Protein AF-A0A2H0B6P7-F1 (afdb_monomer)

Mean predicted aligned error: 13.64 Å

Organism: NCBI:txid1974497

InterPro domains:
  IPR005590 Protein of unknown function DUF333 [PF03891] (48-87)

Solvent-accessible surface area (backbone atoms only — not comparable to full-atom values): 6091 Å² total; per-residue (Å²): 134,89,83,82,86,82,89,86,82,88,88,82,90,85,85,79,80,70,81,70,71,77,84,67,89,66,80,79,48,73,68,57,53,50,51,45,64,78,59,59,52,74,66,56,35,50,50,51,33,46,75,72,62,21,44,84,45,76,47,64,41,89,88,82,62,50,76,48,60,28,26,36,34,81,92,74,53,68,30,50,35,66,40,37,71,74,62,82,32,75,93,126

Radius of gyration: 29.2 Å; Cα contacts (8 Å, |Δi|>4): 82; chains: 1; bounding box: 78×26×79 Å

pLDDT: mean 81.21, std 16.29, range [39.19, 96.69]

Structure (mmCIF, N/CA/C/O backbone):
data_AF-A0A2H0B6P7-F1
#
_entry.id   AF-A0A2H0B6P7-F1
#
loop_
_atom_site.group_PDB
_atom_site.id
_atom_site.type_symbol
_atom_site.label_atom_id
_atom_site.label_alt_id
_atom_site.label_comp_id
_atom_site.label_asym_id
_atom_site.label_entity_id
_atom_site.label_seq_id
_atom_site.pdbx_PDB_ins_code
_atom_site.Cartn_x
_atom_site.Cartn_y
_atom_site.Cartn_z
_atom_site.occupancy
_atom_site.B_iso_or_equiv
_atom_site.auth_seq_id
_atom_site.auth_comp_id
_atom_site.auth_asym_id
_atom_site.auth_atom_id
_atom_site.pdbx_PDB_model_num
ATOM 1 N N . MET A 1 1 ? 58.602 18.567 53.635 1.00 39.19 1 MET A N 1
ATOM 2 C CA . MET A 1 1 ? 58.426 17.225 54.233 1.00 39.19 1 MET A CA 1
ATOM 3 C C . MET A 1 1 ? 57.008 17.125 54.771 1.00 39.19 1 MET A C 1
ATOM 5 O O . MET A 1 1 ? 56.570 18.035 55.456 1.00 39.19 1 MET A O 1
ATOM 9 N N . SER A 1 2 ? 56.324 16.069 54.325 1.00 47.03 2 SER A N 1
ATOM 10 C CA . SER A 1 2 ? 54.943 15.617 54.561 1.00 47.03 2 SER A CA 1
ATOM 11 C C . SER A 1 2 ? 54.239 16.081 55.841 1.00 47.03 2 SER A C 1
ATOM 13 O O . SER A 1 2 ? 54.851 15.973 56.899 1.00 47.03 2 SER A O 1
ATOM 15 N N . LYS A 1 3 ? 52.941 16.432 55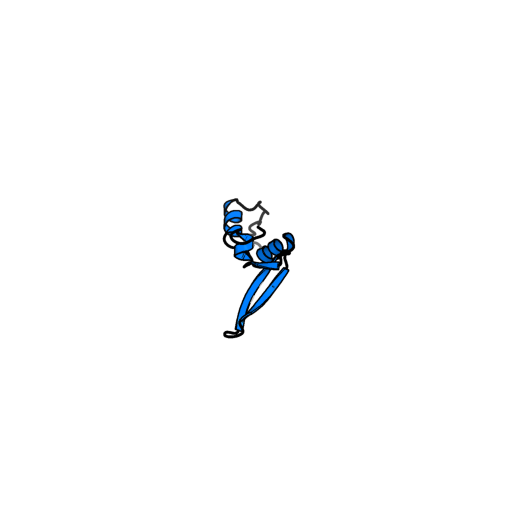.725 1.00 44.84 3 LYS A N 1
ATOM 16 C CA . LYS A 1 3 ? 51.816 15.735 56.400 1.00 44.84 3 LYS A CA 1
ATOM 17 C C . LYS A 1 3 ? 50.515 15.844 55.569 1.00 44.84 3 LYS A C 1
ATOM 19 O O . LYS A 1 3 ? 49.835 16.861 55.599 1.00 44.84 3 LYS A O 1
ATOM 24 N N . LEU A 1 4 ? 50.185 14.781 54.830 1.00 57.88 4 LEU A N 1
ATOM 25 C CA . LEU A 1 4 ? 48.797 14.301 54.621 1.00 57.88 4 LEU A CA 1
ATOM 26 C C . LEU A 1 4 ? 48.319 13.746 55.994 1.00 57.88 4 LEU A C 1
ATOM 28 O O . LEU A 1 4 ? 49.222 13.393 56.762 1.00 57.88 4 LEU A O 1
ATOM 32 N N . PRO A 1 5 ? 47.022 13.573 56.355 1.00 62.72 5 PRO A N 1
ATOM 33 C CA . PRO A 1 5 ? 45.834 13.424 55.496 1.00 62.72 5 PRO A CA 1
ATOM 34 C C . PRO A 1 5 ? 44.508 13.988 56.074 1.00 62.72 5 PRO A C 1
ATOM 36 O O . PRO A 1 5 ? 44.437 14.287 57.255 1.00 62.72 5 PRO A O 1
ATOM 39 N N . LEU A 1 6 ? 43.423 14.057 55.290 1.00 49.84 6 LEU A N 1
ATOM 40 C CA . LEU A 1 6 ? 42.099 13.578 55.736 1.00 49.84 6 LEU A CA 1
ATOM 41 C C . LEU A 1 6 ? 41.078 13.589 54.587 1.00 49.84 6 LEU A C 1
ATOM 43 O O . LEU A 1 6 ? 40.888 14.596 53.918 1.00 49.84 6 LEU A O 1
ATOM 47 N N . LEU A 1 7 ? 40.452 12.426 54.415 1.00 55.44 7 LEU A N 1
ATOM 48 C CA . LEU A 1 7 ? 39.130 12.135 53.863 1.00 55.44 7 LEU A CA 1
ATOM 49 C C . LEU A 1 7 ? 38.353 13.285 53.188 1.00 55.44 7 LEU A C 1
ATOM 51 O O . LEU A 1 7 ? 37.834 14.162 53.869 1.00 55.44 7 LEU A O 1
ATOM 55 N N . LEU A 1 8 ? 38.030 13.110 51.903 1.00 56.62 8 LEU A N 1
ATOM 56 C CA . LEU A 1 8 ? 36.621 13.168 51.505 1.00 56.62 8 LEU A CA 1
ATOM 57 C C . LEU A 1 8 ? 36.350 12.194 50.352 1.00 56.62 8 LEU A C 1
ATOM 59 O O . LEU A 1 8 ? 36.651 12.418 49.184 1.00 56.62 8 LEU A O 1
ATOM 63 N N . THR A 1 9 ? 35.827 11.050 50.755 1.00 55.69 9 THR A N 1
ATOM 64 C CA . THR A 1 9 ? 35.235 9.996 49.948 1.00 55.69 9 THR A CA 1
ATOM 65 C C . THR A 1 9 ? 33.888 10.436 49.356 1.00 55.69 9 THR A C 1
ATOM 67 O O . THR A 1 9 ? 33.011 10.833 50.114 1.00 55.69 9 THR A O 1
ATOM 70 N N . ILE A 1 10 ? 33.698 10.154 48.057 1.00 62.03 10 ILE A N 1
ATOM 71 C CA . ILE A 1 10 ? 32.517 9.451 47.493 1.00 62.03 10 ILE A CA 1
ATOM 72 C C . ILE A 1 10 ? 31.247 10.296 47.166 1.00 62.03 10 ILE A C 1
ATOM 74 O O . ILE A 1 10 ? 30.987 11.311 47.800 1.00 62.03 10 ILE A O 1
ATOM 78 N N . PRO A 1 11 ? 30.500 9.915 46.100 1.00 62.34 11 PRO A N 1
ATOM 79 C CA . PRO A 1 11 ? 29.934 10.780 45.057 1.00 62.34 11 PRO A CA 1
ATOM 80 C C . PRO A 1 11 ? 28.392 10.883 45.088 1.00 62.34 11 PRO A C 1
ATOM 82 O O . PRO A 1 11 ? 27.736 10.123 45.789 1.00 62.34 11 PRO A O 1
ATOM 85 N N . LEU A 1 12 ? 27.797 11.759 44.265 1.00 60.09 12 LEU A N 1
ATOM 86 C CA . LEU A 1 12 ? 26.353 11.757 43.954 1.00 60.09 12 LEU A CA 1
ATOM 87 C C . LEU A 1 12 ? 26.138 12.529 42.629 1.00 60.09 12 LEU A C 1
ATOM 89 O O . LEU A 1 12 ? 26.386 13.726 42.569 1.00 60.09 12 LEU A O 1
ATOM 93 N N . LEU A 1 13 ? 25.975 11.879 41.467 1.00 64.81 13 LEU A N 1
ATOM 94 C CA . LEU A 1 13 ? 24.688 11.451 40.887 1.00 64.81 13 LEU A CA 1
ATOM 95 C C . LEU A 1 13 ? 23.556 12.477 41.076 1.00 64.81 13 LEU A C 1
ATOM 97 O O . LEU A 1 13 ? 23.248 12.824 42.207 1.00 64.81 13 LEU A O 1
ATOM 101 N N . LEU A 1 14 ? 22.886 12.810 39.958 1.00 63.72 14 LEU A N 1
ATOM 102 C CA . LEU A 1 14 ? 21.582 13.494 39.806 1.00 63.72 14 LEU A CA 1
ATOM 103 C C . LEU A 1 14 ? 21.631 14.947 39.302 1.00 63.72 14 LEU A C 1
ATOM 105 O O . LEU A 1 14 ? 21.337 15.866 40.047 1.00 63.72 14 LEU A O 1
ATOM 109 N N . VAL A 1 15 ? 21.800 15.133 37.989 1.00 61.44 15 VAL A N 1
ATOM 110 C CA . VAL A 1 15 ? 20.796 15.896 37.217 1.00 61.44 15 VAL A CA 1
ATOM 111 C C . VAL A 1 15 ? 20.578 15.160 35.899 1.00 61.44 15 VAL A C 1
ATOM 113 O O . VAL A 1 15 ? 21.109 15.484 34.841 1.00 61.44 15 VAL A O 1
ATOM 116 N N . SER A 1 16 ? 19.809 14.082 36.005 1.00 56.72 16 SER A N 1
ATOM 117 C CA . SER A 1 16 ? 19.176 13.430 34.872 1.00 56.72 16 SER A CA 1
ATOM 118 C C . SER A 1 16 ? 18.003 14.314 34.441 1.00 56.72 16 SER A C 1
ATOM 120 O O . SER A 1 16 ? 16.872 14.089 34.856 1.00 56.72 16 SER A O 1
ATOM 122 N N . CYS A 1 17 ? 18.250 15.341 33.625 1.00 60.31 17 CYS A N 1
ATOM 123 C CA . CYS A 1 17 ? 17.172 15.969 32.856 1.00 60.31 17 CYS A CA 1
ATOM 124 C C . CYS A 1 17 ? 16.857 15.075 31.652 1.00 60.31 17 CYS A C 1
ATOM 126 O O . CYS A 1 17 ? 17.041 15.450 30.497 1.00 60.31 17 CYS A O 1
ATOM 128 N N . ILE A 1 18 ? 16.399 13.852 31.929 1.00 62.41 18 ILE A N 1
ATOM 129 C CA . ILE A 1 18 ? 15.635 13.091 30.953 1.00 62.41 18 ILE A CA 1
ATOM 130 C C . ILE A 1 18 ? 14.305 13.834 30.865 1.00 62.41 18 ILE A C 1
ATOM 132 O O . ILE A 1 18 ? 13.393 13.583 31.651 1.00 62.41 18 ILE A O 1
ATOM 136 N N . SER A 1 19 ? 14.200 14.759 29.911 1.00 57.16 19 SER A N 1
ATOM 137 C CA . SER A 1 19 ? 12.918 15.207 29.371 1.00 57.16 19 SER A CA 1
ATOM 138 C C . SER A 1 19 ? 12.260 14.006 28.692 1.00 57.16 19 SER A C 1
ATOM 140 O O . SER A 1 19 ? 12.214 13.885 27.471 1.00 57.16 19 SER A O 1
ATOM 142 N N . ARG A 1 20 ? 11.799 13.056 29.509 1.00 56.69 20 ARG A N 1
ATOM 143 C CA . ARG A 1 20 ? 10.833 12.038 29.129 1.00 56.69 20 ARG A CA 1
ATOM 144 C C . ARG A 1 20 ? 9.550 12.818 28.936 1.00 56.69 20 ARG A C 1
ATOM 146 O O . ARG A 1 20 ? 8.792 12.998 29.881 1.00 56.69 20 ARG A O 1
ATOM 153 N N . SER A 1 21 ? 9.334 13.317 27.723 1.00 65.38 21 SER A N 1
ATOM 154 C CA . SER A 1 21 ? 7.978 13.604 27.284 1.00 65.38 21 SER A CA 1
ATOM 155 C C . SER A 1 21 ? 7.200 12.303 27.465 1.00 65.38 21 SER A C 1
ATOM 157 O O . SER A 1 21 ? 7.545 11.305 26.820 1.00 65.38 21 SER A O 1
ATOM 159 N N . PRO A 1 22 ? 6.197 12.258 28.355 1.00 52.81 22 PRO A N 1
ATOM 160 C CA . PRO A 1 22 ? 5.249 11.173 28.314 1.00 52.81 22 PRO A CA 1
ATOM 161 C C . PRO A 1 22 ? 4.495 11.369 27.001 1.00 52.81 22 PRO A C 1
ATOM 163 O O . PRO A 1 22 ? 3.699 12.299 26.875 1.00 52.81 22 PRO A O 1
ATOM 166 N N . GLN A 1 23 ? 4.767 10.530 25.997 1.00 55.28 23 GLN A N 1
ATOM 167 C CA . GLN A 1 23 ? 3.800 10.309 24.926 1.00 55.28 23 GLN A CA 1
ATOM 168 C C . GLN A 1 23 ? 2.611 9.607 25.581 1.00 55.28 23 GLN A C 1
ATOM 170 O O . GLN A 1 23 ? 2.494 8.386 25.579 1.00 55.28 23 GLN A O 1
ATOM 175 N N . ALA A 1 24 ? 1.783 10.404 26.255 1.00 58.88 24 ALA A N 1
ATOM 176 C CA . ALA A 1 24 ? 0.441 10.018 26.607 1.00 58.88 24 ALA A CA 1
ATOM 177 C C . ALA A 1 24 ? -0.265 9.738 25.284 1.00 58.88 24 ALA A C 1
ATOM 179 O O . ALA A 1 24 ? -0.283 10.592 24.395 1.00 58.88 24 ALA A O 1
ATOM 180 N N . SER A 1 25 ? -0.783 8.524 25.147 1.00 59.50 25 SER A N 1
ATOM 181 C CA . SER A 1 25 ? -1.579 8.061 24.018 1.00 59.50 25 SER A CA 1
ATOM 182 C C . SER A 1 25 ? -2.860 8.897 23.912 1.00 59.50 25 SER A C 1
ATOM 184 O O . SER A 1 25 ? -3.923 8.489 24.370 1.00 59.50 25 SER A O 1
ATOM 186 N N . ALA A 1 26 ? -2.755 10.112 23.380 1.00 68.00 26 ALA A N 1
ATOM 187 C CA . ALA A 1 26 ? -3.895 10.946 23.047 1.00 68.00 26 ALA A CA 1
ATOM 188 C C . ALA A 1 26 ? -4.557 10.393 21.781 1.00 68.00 26 ALA A C 1
ATOM 190 O O . ALA A 1 26 ? -3.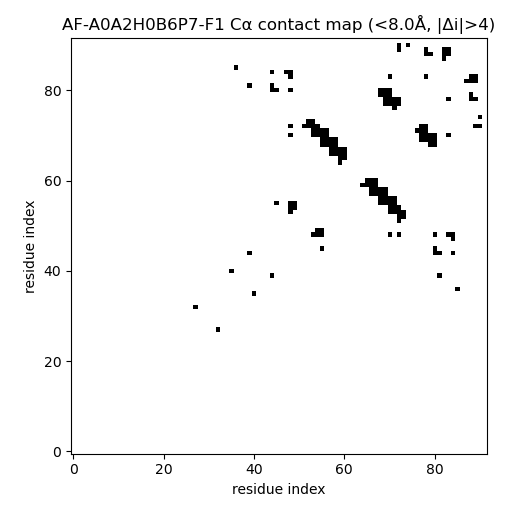873 9.957 20.851 1.00 68.00 26 ALA A O 1
ATOM 191 N N . LEU A 1 27 ? -5.891 10.417 21.745 1.00 72.94 27 LEU A N 1
ATOM 192 C CA . LEU A 1 27 ? -6.645 10.175 20.517 1.00 72.94 27 LEU A CA 1
ATOM 193 C C . LEU A 1 27 ? -6.114 11.134 19.428 1.00 72.94 27 LEU A C 1
ATOM 195 O O . LEU A 1 27 ? -5.914 12.316 19.731 1.00 72.94 27 LEU A O 1
ATOM 199 N N . PRO A 1 28 ? -5.869 10.670 18.189 1.00 77.88 28 PRO A N 1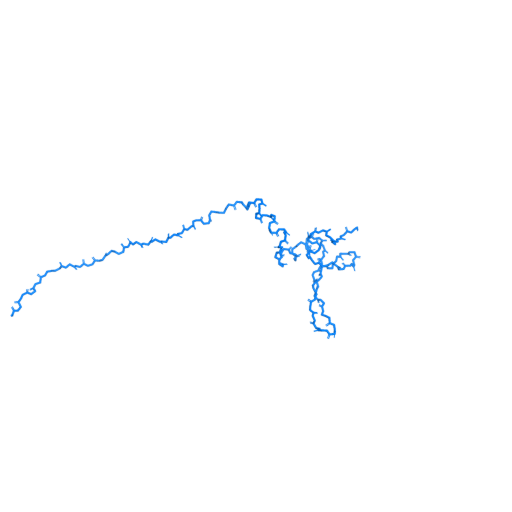
ATOM 200 C CA . PRO A 1 28 ? -5.403 11.546 17.119 1.00 77.88 28 PRO A CA 1
ATOM 201 C C . PRO A 1 28 ? -6.377 12.710 16.911 1.00 77.88 28 PRO A C 1
ATOM 203 O O . PRO A 1 28 ? -7.596 12.533 16.928 1.00 77.88 28 PRO A O 1
ATOM 206 N N . THR A 1 29 ? -5.844 13.917 16.723 1.00 83.19 29 THR A N 1
ATOM 207 C CA . THR A 1 29 ? -6.671 15.105 16.480 1.00 83.19 29 THR A CA 1
ATOM 208 C C . THR A 1 29 ? -7.311 15.047 15.093 1.00 83.19 29 THR A C 1
ATOM 210 O O . THR A 1 29 ? -6.798 14.398 14.181 1.00 83.19 29 THR A O 1
ATOM 213 N N . HIS A 1 30 ? -8.409 15.780 14.895 1.00 82.31 30 HIS A N 1
ATOM 214 C CA . HIS A 1 30 ? -9.120 15.821 13.610 1.00 82.31 30 HIS A CA 1
ATOM 215 C C . HIS A 1 30 ? -8.209 16.240 12.438 1.00 82.31 30 HIS A C 1
ATOM 217 O O . HIS A 1 30 ? -8.299 15.687 11.345 1.00 82.31 30 HIS A O 1
ATOM 223 N N . GLN A 1 31 ? -7.275 17.168 12.681 1.00 78.69 31 GLN A N 1
ATOM 224 C CA . GLN A 1 31 ? -6.257 17.560 11.700 1.00 78.69 31 GLN A CA 1
ATOM 225 C C . GLN A 1 31 ? -5.276 16.428 11.383 1.00 78.69 31 GLN A C 1
ATOM 227 O O . GLN A 1 31 ? -4.893 16.263 10.228 1.00 78.69 31 GLN A O 1
ATOM 232 N N . GLN A 1 32 ? -4.880 15.626 12.374 1.00 76.69 32 GLN A N 1
ATOM 233 C CA . GLN A 1 32 ? -4.004 14.480 12.132 1.00 76.69 32 GLN A CA 1
ATOM 234 C C . GLN A 1 32 ? -4.704 13.365 11.350 1.00 76.69 32 GLN A C 1
ATOM 236 O O . GLN A 1 32 ? -4.074 12.743 10.498 1.00 76.69 32 GLN A O 1
ATOM 241 N N . VAL A 1 33 ? -6.005 13.155 11.569 1.00 82.69 33 VAL A N 1
ATOM 242 C CA . VAL A 1 33 ? -6.803 12.220 10.760 1.00 82.69 33 VAL A CA 1
ATOM 243 C C . VAL A 1 33 ? -6.931 12.713 9.315 1.00 82.69 33 VAL A C 1
ATOM 245 O O . VAL A 1 33 ? -6.719 11.930 8.394 1.00 82.69 33 VAL A O 1
ATOM 248 N N . ALA A 1 34 ? -7.197 14.005 9.104 1.00 79.69 34 ALA A N 1
ATOM 249 C CA . ALA A 1 34 ? -7.291 14.586 7.764 1.00 79.69 34 ALA A CA 1
ATOM 250 C C . ALA A 1 34 ? -5.968 14.476 6.984 1.00 79.69 34 ALA A C 1
ATOM 252 O O . ALA A 1 34 ? -5.964 14.012 5.848 1.00 79.69 34 ALA A O 1
ATOM 253 N N . MET A 1 35 ? -4.833 14.812 7.610 1.00 81.62 35 MET A N 1
ATOM 254 C CA . MET A 1 35 ? -3.514 14.660 6.976 1.00 81.62 35 MET A CA 1
ATOM 255 C C . MET A 1 35 ? -3.201 13.203 6.621 1.00 81.62 35 MET A C 1
ATOM 257 O O . MET A 1 35 ? -2.620 12.934 5.574 1.00 81.62 35 MET A O 1
ATOM 261 N N . ARG A 1 36 ? -3.613 12.255 7.470 1.00 80.44 36 ARG A N 1
ATOM 262 C CA . ARG A 1 36 ? -3.443 10.821 7.211 1.00 80.44 36 ARG A CA 1
ATOM 263 C C . ARG A 1 36 ? -4.314 10.315 6.056 1.00 80.44 36 ARG A C 1
ATOM 265 O O . ARG A 1 36 ? -3.958 9.318 5.437 1.00 80.44 36 ARG A O 1
ATOM 272 N N . TYR A 1 37 ? -5.448 10.962 5.789 1.00 88.31 37 TYR A N 1
ATOM 273 C CA . TYR A 1 37 ? -6.292 10.647 4.636 1.00 88.31 37 TYR A CA 1
ATOM 274 C C . TYR A 1 37 ? -5.731 11.236 3.334 1.00 88.31 37 TYR A C 1
ATOM 276 O O . TYR A 1 37 ? -5.742 10.564 2.309 1.00 88.31 37 TYR A O 1
ATOM 284 N N . GLU A 1 38 ? -5.202 12.462 3.381 1.00 91.44 38 GLU A N 1
ATOM 285 C CA . GLU A 1 38 ? -4.592 13.126 2.218 1.00 91.44 38 GLU A CA 1
ATOM 286 C C . GLU A 1 38 ? -3.315 12.412 1.740 1.00 91.44 38 GLU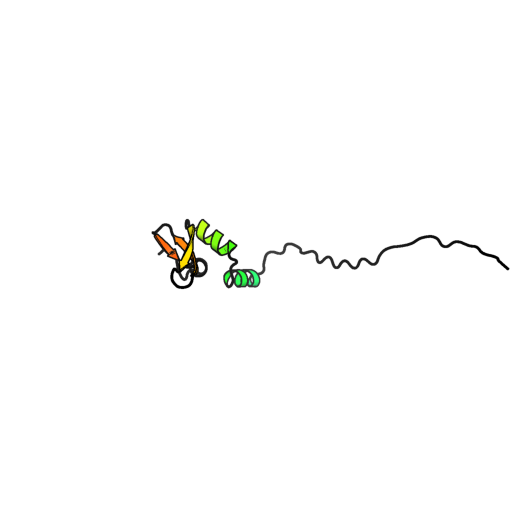 A C 1
ATOM 288 O O . GLU A 1 38 ? -3.089 12.260 0.538 1.00 91.44 38 GLU A O 1
ATOM 293 N N . ASN A 1 39 ? -2.502 11.937 2.690 1.00 93.56 39 ASN A N 1
ATOM 294 C CA . ASN A 1 39 ? -1.242 11.240 2.434 1.00 93.56 39 ASN A CA 1
ATOM 295 C C . ASN A 1 39 ? -1.214 9.871 3.147 1.00 93.56 39 ASN A C 1
ATOM 297 O O . ASN A 1 39 ? -0.598 9.736 4.214 1.00 93.56 39 ASN A O 1
ATOM 301 N N . PRO A 1 40 ? -1.925 8.863 2.612 1.00 94.00 40 PRO A N 1
ATOM 302 C CA . PRO A 1 40 ? -1.997 7.539 3.215 1.00 94.00 40 PRO A CA 1
ATOM 303 C C . PRO A 1 40 ? -0.667 6.789 3.086 1.00 94.00 40 PRO A C 1
ATOM 305 O O . PRO A 1 40 ? 0.037 6.877 2.083 1.00 94.00 40 PRO A O 1
ATOM 308 N N . THR A 1 41 ? -0.320 5.987 4.094 1.00 94.62 41 THR A N 1
ATOM 309 C CA . THR A 1 41 ? 0.853 5.107 3.989 1.00 94.62 41 THR A CA 1
ATOM 310 C C . THR A 1 41 ? 0.580 3.932 3.039 1.00 94.62 41 THR A C 1
ATOM 312 O O . THR A 1 41 ? -0.567 3.493 2.923 1.00 94.62 41 THR A O 1
ATOM 315 N N . PRO A 1 42 ? 1.617 3.310 2.444 1.00 93.44 42 PRO A N 1
ATOM 316 C CA . PRO A 1 42 ? 1.441 2.119 1.607 1.00 93.44 42 PRO A CA 1
ATOM 317 C C . PRO A 1 42 ? 0.698 0.973 2.308 1.00 93.44 42 PRO A C 1
ATOM 319 O O . PRO A 1 42 ? -0.098 0.276 1.686 1.00 93.44 42 PRO A O 1
ATOM 322 N N . SER A 1 43 ? 0.912 0.802 3.618 1.00 94.50 43 SER A N 1
ATOM 323 C CA . SER A 1 43 ? 0.183 -0.185 4.423 1.00 94.50 43 SER A CA 1
ATOM 324 C C . SER A 1 43 ? -1.310 0.121 4.528 1.00 94.50 43 SER A C 1
ATOM 326 O O . SER A 1 43 ? -2.115 -0.793 4.423 1.00 94.50 43 SER A O 1
ATOM 328 N N . GLN A 1 44 ? -1.698 1.393 4.668 1.00 94.94 44 GLN A N 1
ATOM 329 C CA . GLN A 1 44 ? -3.111 1.775 4.704 1.00 94.94 44 GLN A CA 1
ATOM 330 C C . GLN A 1 44 ? -3.808 1.509 3.374 1.00 94.94 44 GLN A C 1
ATOM 332 O O . GLN A 1 44 ? -4.950 1.056 3.366 1.00 94.94 44 GLN A O 1
ATOM 337 N N . LEU A 1 45 ? -3.122 1.777 2.262 1.00 95.94 45 LEU A N 1
ATOM 338 C CA . LEU A 1 45 ? -3.645 1.486 0.932 1.00 95.94 45 LEU A CA 1
ATOM 339 C C . LEU A 1 45 ? -3.830 -0.034 0.732 1.00 95.94 45 LEU A C 1
ATOM 341 O O . LEU A 1 45 ? -4.877 -0.471 0.249 1.00 95.94 45 LEU A O 1
ATOM 345 N N . LEU A 1 46 ? -2.862 -0.842 1.189 1.00 95.00 46 LEU A N 1
ATOM 346 C CA . LEU A 1 46 ? -2.931 -2.309 1.182 1.00 95.00 46 LEU A CA 1
ATOM 347 C C . LEU A 1 46 ? -4.088 -2.850 2.028 1.00 95.00 46 LEU A C 1
ATOM 349 O O . LEU A 1 46 ? -4.868 -3.680 1.549 1.00 95.00 46 LEU A O 1
ATOM 353 N N . ASP A 1 47 ? -4.212 -2.370 3.264 1.00 95.94 47 ASP A N 1
ATOM 354 C CA . ASP A 1 47 ? -5.283 -2.762 4.178 1.00 95.94 47 ASP A CA 1
ATOM 355 C C . ASP A 1 47 ? -6.649 -2.418 3.583 1.00 95.94 47 ASP A C 1
ATOM 357 O O . ASP A 1 47 ? -7.533 -3.272 3.536 1.00 95.94 47 ASP A O 1
ATOM 361 N N . TYR A 1 48 ? -6.810 -1.199 3.062 1.00 94.81 48 TYR A N 1
ATOM 362 C CA . TYR A 1 48 ? -8.065 -0.755 2.461 1.00 94.81 48 TYR A CA 1
ATOM 363 C C . TYR A 1 48 ? -8.447 -1.595 1.237 1.00 94.81 48 TYR A C 1
ATOM 365 O O . TYR A 1 48 ? -9.584 -2.056 1.141 1.00 94.81 48 TYR A O 1
ATOM 373 N N . CYS A 1 49 ? -7.500 -1.862 0.331 1.00 95.75 49 CYS A N 1
ATOM 374 C CA . CYS A 1 49 ? -7.738 -2.731 -0.821 1.00 95.75 49 CYS A CA 1
ATOM 375 C C . CYS A 1 49 ? -8.213 -4.128 -0.396 1.00 95.75 49 CYS A C 1
ATOM 377 O O . CYS A 1 49 ? -9.230 -4.625 -0.885 1.00 95.75 49 CYS A O 1
ATOM 379 N N . THR A 1 50 ? -7.517 -4.728 0.571 1.00 95.19 50 THR A N 1
ATOM 380 C CA . THR A 1 50 ? -7.827 -6.071 1.076 1.00 95.19 50 THR A CA 1
ATOM 381 C C . THR A 1 50 ? -9.189 -6.106 1.774 1.00 95.19 50 THR A C 1
ATOM 383 O O . THR A 1 50 ? -9.984 -7.017 1.549 1.00 95.19 50 THR A O 1
ATOM 386 N N . GLN A 1 51 ? -9.512 -5.084 2.573 1.00 95.56 51 GLN A N 1
ATOM 387 C CA . GLN A 1 51 ? -10.809 -4.949 3.249 1.00 95.56 51 GLN A CA 1
ATOM 388 C C . GLN A 1 51 ? -11.985 -4.844 2.273 1.00 95.56 51 GLN A C 1
ATOM 390 O O . GLN A 1 51 ? -13.093 -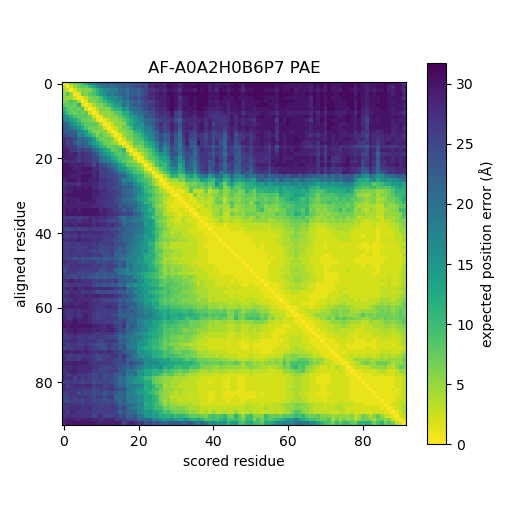5.266 2.601 1.00 95.56 51 GLN A O 1
ATOM 395 N N . LYS A 1 52 ? -11.761 -4.301 1.073 1.00 94.00 52 LYS A N 1
ATOM 396 C CA . LYS A 1 52 ? -12.769 -4.209 0.008 1.00 94.00 52 LYS A CA 1
ATOM 397 C C . LYS A 1 52 ? -12.837 -5.461 -0.875 1.00 94.00 52 LYS A C 1
ATOM 399 O O . LYS A 1 52 ? -13.545 -5.458 -1.876 1.00 94.00 52 LYS A O 1
ATOM 404 N N . GLY A 1 53 ? -12.130 -6.529 -0.502 1.00 93.31 53 GLY A N 1
ATOM 405 C CA . GLY A 1 53 ? -12.099 -7.792 -1.242 1.00 93.31 53 GLY A CA 1
ATOM 406 C C . GLY A 1 53 ? -11.199 -7.764 -2.478 1.00 93.31 53 GLY A C 1
ATOM 407 O O . GLY A 1 53 ? -11.266 -8.683 -3.292 1.00 93.31 53 GLY A O 1
ATOM 408 N N . GLY A 1 54 ? -10.382 -6.720 -2.631 1.00 94.31 54 GLY A N 1
ATOM 409 C CA . GLY A 1 54 ? -9.402 -6.617 -3.700 1.00 94.31 54 GLY A CA 1
ATOM 410 C C . GLY A 1 54 ? -8.082 -7.314 -3.369 1.00 94.31 54 GLY A C 1
ATOM 411 O O . GLY A 1 54 ? -7.837 -7.755 -2.243 1.00 94.31 54 GLY A O 1
ATOM 412 N N . LYS A 1 55 ? -7.206 -7.397 -4.371 1.00 94.94 55 LYS A N 1
ATOM 413 C CA . LYS A 1 55 ? -5.850 -7.947 -4.260 1.00 94.94 55 LYS A CA 1
ATOM 414 C C . LYS A 1 55 ? -4.833 -6.939 -4.771 1.00 94.94 55 LYS A C 1
ATOM 416 O O . LYS A 1 55 ? -5.026 -6.348 -5.825 1.00 94.94 55 LYS A O 1
ATOM 421 N N . TYR A 1 56 ? -3.731 -6.775 -4.052 1.00 94.88 56 TYR A N 1
ATOM 422 C CA . TYR A 1 56 ? -2.616 -5.958 -4.520 1.00 94.88 56 TYR A CA 1
ATOM 423 C C . TYR A 1 56 ? -1.803 -6.701 -5.579 1.00 94.88 56 TYR A C 1
ATOM 425 O O . TYR A 1 56 ? -1.331 -7.810 -5.326 1.00 94.88 56 TYR A O 1
ATOM 433 N N . GLU A 1 57 ? -1.595 -6.075 -6.731 1.00 94.56 57 GLU A N 1
ATOM 434 C CA . GLU A 1 57 ? -0.722 -6.581 -7.786 1.00 94.56 57 GLU A CA 1
ATOM 435 C C . GLU A 1 57 ? 0.266 -5.511 -8.233 1.00 94.56 57 GLU A C 1
ATOM 437 O O . GLU A 1 57 ? -0.053 -4.326 -8.268 1.00 94.56 57 GLU A O 1
ATOM 442 N N . VAL A 1 58 ? 1.483 -5.936 -8.565 1.00 93.69 58 VAL A N 1
ATOM 443 C CA . VAL A 1 58 ? 2.528 -5.056 -9.089 1.00 93.69 58 VAL A CA 1
ATOM 444 C C . VAL A 1 58 ? 2.823 -5.478 -10.511 1.00 93.69 58 VAL A C 1
ATOM 446 O O . VAL A 1 58 ? 3.232 -6.613 -10.755 1.00 93.69 58 VAL A O 1
ATOM 449 N N . TRP A 1 59 ? 2.614 -4.565 -11.444 1.00 92.31 59 TRP A N 1
ATOM 450 C CA . TRP A 1 59 ? 2.892 -4.764 -12.854 1.00 92.31 59 TRP A CA 1
ATOM 451 C C . TRP A 1 59 ? 4.163 -4.013 -13.215 1.00 92.31 59 TRP A C 1
ATOM 453 O O . TRP A 1 59 ? 4.445 -2.946 -12.672 1.00 92.31 59 TRP A O 1
ATOM 463 N N . THR A 1 60 ? 4.958 -4.604 -14.097 1.00 95.44 60 THR A N 1
ATOM 464 C CA . THR A 1 60 ? 6.183 -3.987 -14.606 1.00 95.44 60 THR A CA 1
ATOM 465 C C . THR A 1 60 ? 5.936 -3.590 -16.049 1.00 95.44 60 THR A C 1
ATOM 467 O O . THR A 1 60 ? 5.495 -4.421 -16.843 1.00 95.44 60 THR A O 1
ATOM 470 N N . ASP A 1 61 ? 6.179 -2.326 -16.365 1.00 92.44 61 ASP A N 1
ATOM 471 C CA . ASP A 1 61 ? 6.149 -1.828 -17.728 1.00 92.44 61 ASP A CA 1
ATOM 472 C C . ASP A 1 61 ? 7.272 -2.485 -18.543 1.00 92.44 61 ASP A C 1
ATOM 474 O O . ASP A 1 61 ? 8.405 -2.596 -18.076 1.00 92.44 61 ASP A O 1
ATOM 478 N N . ASN A 1 62 ? 6.956 -2.968 -19.745 1.00 93.62 62 ASN A N 1
ATOM 479 C CA . ASN A 1 62 ? 7.915 -3.725 -20.554 1.00 93.62 62 ASN A CA 1
ATOM 480 C C . ASN A 1 62 ? 8.876 -2.826 -21.351 1.00 93.62 62 ASN A C 1
ATOM 482 O O . ASN A 1 62 ? 9.887 -3.333 -21.834 1.00 93.62 62 ASN A O 1
ATOM 486 N N . GLU A 1 63 ? 8.573 -1.533 -21.509 1.00 94.31 63 GLU A N 1
ATOM 487 C CA . GLU A 1 63 ? 9.431 -0.572 -22.212 1.00 94.31 63 GLU A CA 1
ATOM 488 C C . GLU A 1 63 ? 10.466 0.054 -21.271 1.00 94.31 63 GLU A C 1
ATOM 490 O O . GLU A 1 63 ? 11.656 0.055 -21.584 1.00 94.31 63 GLU A O 1
ATOM 495 N N . ASP A 1 64 ? 10.030 0.554 -20.113 1.00 94.81 64 ASP A N 1
ATOM 496 C CA . ASP A 1 64 ? 10.877 1.290 -19.162 1.00 94.81 64 ASP A CA 1
ATOM 497 C C . ASP A 1 64 ? 11.264 0.461 -17.921 1.00 94.81 64 ASP A C 1
ATOM 499 O O . ASP A 1 64 ? 12.211 0.783 -17.204 1.00 94.81 64 ASP A O 1
ATOM 503 N N . GLY A 1 65 ? 10.563 -0.644 -17.647 1.00 94.12 65 GLY A N 1
ATOM 504 C CA . GLY A 1 65 ? 10.780 -1.441 -16.433 1.00 94.12 65 GLY A CA 1
ATOM 505 C C . GLY A 1 65 ? 10.169 -0.822 -15.170 1.00 94.12 65 GLY A C 1
ATOM 506 O O . GLY A 1 65 ? 10.367 -1.341 -14.065 1.00 94.12 65 GLY A O 1
ATOM 507 N N . SER A 1 66 ? 9.426 0.277 -15.314 1.00 93.81 66 SER A N 1
ATOM 508 C CA . SER A 1 66 ? 8.716 0.942 -14.224 1.00 93.81 66 SER A CA 1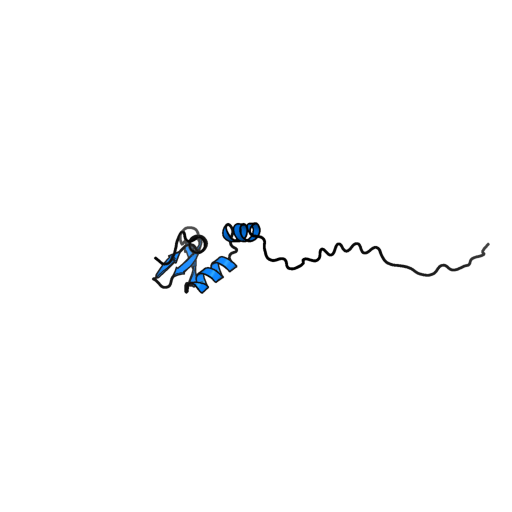
ATOM 509 C C . SER A 1 66 ? 7.687 0.022 -13.566 1.00 93.81 66 SER A C 1
ATOM 511 O O . SER A 1 66 ? 7.007 -0.760 -14.226 1.0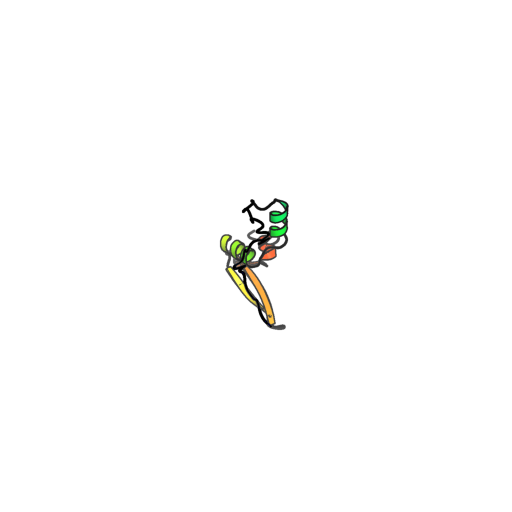0 93.81 66 SER A O 1
ATOM 513 N N . LYS A 1 67 ? 7.561 0.107 -12.238 1.00 93.94 67 LYS A N 1
ATOM 514 C CA . LYS A 1 67 ? 6.618 -0.711 -11.463 1.00 93.94 67 LYS A CA 1
ATOM 515 C C . LYS A 1 67 ? 5.396 0.101 -11.071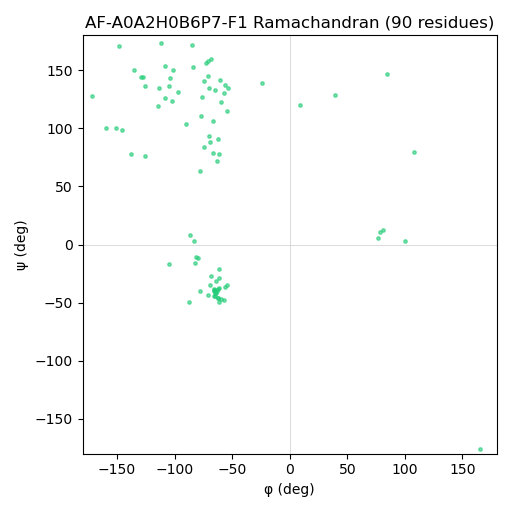 1.00 93.94 67 LYS A C 1
ATOM 517 O O . LYS A 1 67 ? 5.514 1.095 -10.360 1.00 93.94 67 LYS A O 1
ATOM 522 N N . HIS A 1 68 ? 4.228 -0.393 -11.449 1.00 91.75 68 HIS A N 1
ATOM 523 C CA . HIS A 1 68 ? 2.938 0.180 -11.092 1.00 91.75 68 HIS A CA 1
ATOM 524 C C . HIS A 1 68 ? 2.190 -0.788 -10.192 1.00 91.75 68 HIS A C 1
ATOM 526 O O . HIS A 1 68 ? 2.165 -1.991 -10.443 1.00 91.75 68 HIS A O 1
ATOM 532 N N . THR A 1 69 ? 1.611 -0.270 -9.115 1.00 93.12 69 THR A N 1
ATOM 533 C CA . THR A 1 69 ? 0.846 -1.087 -8.174 1.00 93.12 69 THR A CA 1
ATOM 534 C C . THR A 1 69 ? -0.633 -0.827 -8.377 1.00 93.12 69 THR A C 1
ATOM 536 O O . THR A 1 69 ? -1.035 0.324 -8.493 1.00 93.12 69 THR A O 1
ATOM 539 N N . PHE A 1 70 ? -1.431 -1.888 -8.383 1.00 95.00 70 PHE A N 1
ATOM 540 C CA . PHE A 1 70 ? -2.872 -1.839 -8.568 1.00 95.00 70 PHE A CA 1
ATOM 541 C C . PHE A 1 70 ? -3.583 -2.595 -7.450 1.00 95.00 70 PHE A C 1
ATOM 543 O O . PHE A 1 70 ? -3.123 -3.641 -6.990 1.00 95.00 70 PHE A O 1
ATOM 550 N N . CYS A 1 71 ? -4.738 -2.077 -7.041 1.00 96.69 71 CYS A N 1
ATOM 551 C CA . CYS A 1 71 ? -5.732 -2.836 -6.301 1.00 96.69 71 CYS A CA 1
ATOM 552 C C . CYS A 1 71 ? -6.686 -3.488 -7.308 1.00 96.69 71 CYS A C 1
ATOM 554 O O . CYS A 1 71 ? -7.534 -2.812 -7.890 1.00 96.69 71 CYS A O 1
ATOM 556 N N . MET A 1 72 ? -6.531 -4.791 -7.528 1.00 95.75 72 MET A N 1
ATOM 557 C CA . MET A 1 72 ? -7.389 -5.602 -8.387 1.00 95.75 72 MET A CA 1
ATOM 558 C C . MET A 1 72 ? -8.691 -5.908 -7.658 1.00 95.75 72 MET A C 1
ATOM 560 O O . MET A 1 72 ? -8.698 -6.644 -6.671 1.00 95.75 72 MET A O 1
ATOM 564 N N . LEU A 1 73 ? -9.784 -5.324 -8.131 1.00 93.06 73 LEU A N 1
ATOM 565 C CA . LEU A 1 73 ? -11.100 -5.427 -7.516 1.00 93.06 73 LEU A CA 1
ATOM 566 C C . LEU A 1 73 ? -11.812 -6.712 -7.968 1.00 93.06 73 LEU A C 1
ATOM 568 O O . LEU A 1 73 ? -11.556 -7.208 -9.069 1.00 93.06 73 LEU A O 1
ATOM 572 N N . PRO A 1 74 ? -12.729 -7.266 -7.154 1.00 89.56 74 PRO A N 1
ATOM 573 C CA . PRO A 1 74 ? -13.384 -8.548 -7.439 1.00 89.56 74 PRO A CA 1
ATOM 574 C C . PRO A 1 74 ? -14.203 -8.554 -8.738 1.00 89.56 74 PRO A C 1
ATOM 576 O O . PRO A 1 74 ? -14.433 -9.615 -9.310 1.00 89.56 74 PRO A O 1
ATOM 579 N N . GLN A 1 75 ? -14.611 -7.384 -9.230 1.00 85.88 75 GLN A N 1
ATOM 580 C CA . GLN A 1 75 ? -15.315 -7.236 -10.505 1.00 85.88 75 GLN A CA 1
ATOM 581 C C . GLN A 1 75 ? -14.389 -7.184 -11.736 1.00 85.88 75 GLN A C 1
ATOM 583 O O . GLN A 1 75 ? -14.865 -7.052 -12.860 1.00 85.88 75 GLN A O 1
ATOM 588 N N . GLY A 1 76 ? -13.076 -7.337 -11.539 1.00 83.81 76 GLY A N 1
ATOM 589 C CA . GLY A 1 76 ? -12.121 -7.634 -12.607 1.00 83.81 76 GLY A CA 1
ATOM 590 C C . GLY A 1 76 ? -11.317 -6.452 -13.150 1.00 83.81 76 GLY A C 1
ATOM 591 O O . GLY A 1 76 ? -10.523 -6.664 -14.062 1.00 83.81 76 GLY A O 1
ATOM 592 N N . TYR A 1 77 ? -11.464 -5.239 -12.609 1.00 86.56 77 TYR A N 1
ATOM 593 C CA . TYR A 1 77 ? -10.584 -4.112 -12.951 1.00 86.56 77 TYR A CA 1
ATOM 594 C C . TYR A 1 77 ? -9.636 -3.736 -11.815 1.00 86.56 77 TYR A C 1
ATOM 596 O O . TYR A 1 77 ? -9.917 -3.960 -10.637 1.00 86.56 77 TYR A O 1
ATOM 604 N N . GLY A 1 78 ? -8.500 -3.155 -12.196 1.00 91.88 78 GLY A N 1
ATOM 605 C CA . GLY A 1 78 ? -7.511 -2.598 -11.283 1.00 91.88 78 GLY A CA 1
ATOM 606 C C . GLY A 1 78 ? -7.685 -1.092 -11.130 1.00 91.88 78 GLY A C 1
ATOM 607 O O . GLY A 1 78 ? -7.767 -0.374 -12.124 1.00 91.88 78 GLY A O 1
ATOM 608 N N . CYS A 1 79 ? -7.703 -0.614 -9.890 1.00 95.31 79 CYS A N 1
ATOM 609 C CA . CYS A 1 79 ? -7.560 0.806 -9.572 1.00 95.31 79 CYS A CA 1
ATOM 610 C C . CYS A 1 79 ? -6.137 1.100 -9.094 1.00 95.31 79 CYS A C 1
ATOM 612 O O . CYS A 1 79 ? -5.524 0.264 -8.424 1.00 95.31 79 CYS A O 1
ATOM 614 N N . ASP A 1 80 ? -5.645 2.315 -9.345 1.00 95.00 80 ASP A N 1
ATOM 615 C CA . ASP A 1 80 ? -4.545 2.846 -8.538 1.00 95.00 80 ASP A CA 1
ATOM 616 C C . ASP A 1 80 ? -4.978 2.841 -7.052 1.00 95.00 80 ASP A C 1
ATOM 618 O O . ASP A 1 80 ? -6.089 3.291 -6.746 1.00 95.00 80 ASP A O 1
ATOM 622 N N . PRO A 1 81 ? -4.172 2.301 -6.119 1.00 95.25 81 PRO A N 1
ATOM 623 C CA . PRO A 1 81 ? -4.608 2.139 -4.740 1.00 95.25 81 PRO A CA 1
ATOM 624 C C . PRO A 1 81 ? -4.887 3.449 -4.007 1.00 95.25 81 PRO A C 1
ATOM 626 O O . PRO A 1 81 ? -5.768 3.472 -3.148 1.00 95.25 81 PRO A O 1
ATOM 629 N N . GLU A 1 82 ? -4.176 4.532 -4.329 1.00 94.44 82 GLU A N 1
ATOM 630 C CA . GLU A 1 82 ? -4.431 5.837 -3.720 1.00 94.44 82 GLU A CA 1
ATOM 631 C C . GLU A 1 82 ? -5.754 6.409 -4.227 1.00 94.44 82 GLU A C 1
ATOM 633 O O . GLU A 1 82 ? -6.578 6.869 -3.435 1.00 94.44 82 GLU A O 1
ATOM 638 N N . GLN A 1 83 ? -6.007 6.297 -5.530 1.00 94.88 83 GLN A N 1
ATOM 639 C CA . GLN A 1 83 ? -7.290 6.684 -6.113 1.00 94.88 83 GLN A CA 1
ATOM 640 C C . GLN A 1 83 ? -8.452 5.853 -5.566 1.00 94.88 83 GLN A C 1
ATOM 642 O O . GLN A 1 83 ? -9.526 6.391 -5.288 1.00 94.88 83 GLN A O 1
ATOM 647 N N . PHE A 1 84 ? -8.235 4.555 -5.344 1.00 94.88 84 PHE A N 1
ATOM 648 C CA . PHE A 1 84 ? -9.224 3.694 -4.705 1.00 94.88 84 PHE A CA 1
ATOM 649 C C . PHE A 1 84 ? -9.502 4.102 -3.255 1.00 94.88 84 PHE A C 1
ATOM 651 O O . PHE A 1 84 ? -10.657 4.182 -2.835 1.00 94.88 84 PHE A O 1
ATOM 658 N N . PHE A 1 85 ? -8.450 4.403 -2.492 1.00 94.69 85 PHE A N 1
ATOM 659 C CA . PHE A 1 85 ? -8.553 4.862 -1.108 1.00 94.69 85 PHE A CA 1
ATOM 660 C C . PHE A 1 85 ? -9.281 6.207 -0.992 1.00 94.69 85 PHE A C 1
ATOM 662 O O . PHE A 1 85 ? -10.106 6.382 -0.097 1.00 94.69 85 P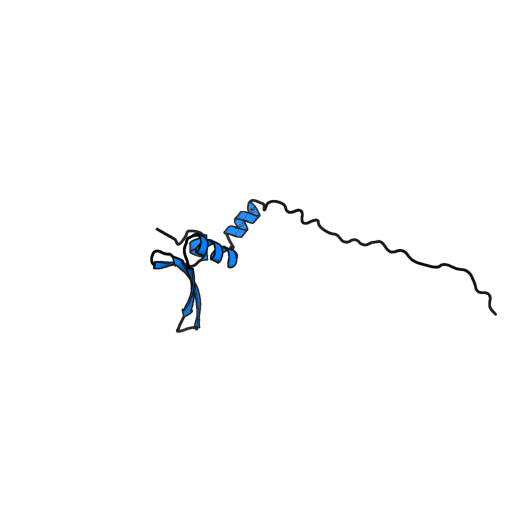HE A O 1
ATOM 669 N N . LYS A 1 86 ? -9.010 7.136 -1.917 1.00 93.50 86 LYS A N 1
ATOM 670 C CA . LYS A 1 86 ? -9.641 8.464 -1.971 1.00 93.50 86 LYS A CA 1
ATOM 671 C C . LYS A 1 86 ? -11.046 8.447 -2.587 1.00 93.50 86 LYS A C 1
ATOM 673 O O . LYS A 1 86 ? -11.760 9.442 -2.474 1.00 93.50 86 LYS A O 1
ATOM 678 N N . GLY A 1 87 ? -11.448 7.337 -3.211 1.00 91.69 87 GLY A N 1
ATOM 679 C CA . GLY A 1 87 ? -12.757 7.153 -3.841 1.00 91.69 87 GLY A CA 1
ATOM 680 C C . GLY A 1 87 ? -12.888 7.762 -5.241 1.00 91.69 87 GLY A C 1
ATOM 681 O O . GLY A 1 87 ? -14.002 7.857 -5.746 1.00 91.69 87 GLY A O 1
ATOM 682 N N . SER A 1 88 ? -11.784 8.175 -5.876 1.00 92.25 88 SER A N 1
ATOM 683 C CA . SER A 1 88 ? -11.782 8.631 -7.277 1.00 92.25 88 SER A CA 1
ATOM 684 C C . SER A 1 88 ? -11.744 7.475 -8.285 1.00 92.25 88 SER A C 1
ATOM 686 O O . SER A 1 88 ? -11.956 7.684 -9.475 1.00 92.25 88 SER A O 1
ATOM 688 N N . CYS A 1 89 ? -11.497 6.257 -7.805 1.00 92.69 89 CYS A N 1
ATOM 689 C CA . CYS A 1 89 ? -11.668 4.989 -8.508 1.00 92.69 89 CYS A CA 1
ATOM 690 C C . CYS A 1 89 ? -12.357 4.020 -7.540 1.00 92.69 89 CYS A C 1
ATOM 692 O O . CYS A 1 89 ? -12.164 4.135 -6.330 1.00 92.69 89 CYS A O 1
ATOM 694 N N . GLY A 1 90 ? -13.150 3.059 -8.008 1.00 84.69 90 GLY A N 1
ATOM 695 C CA . GLY A 1 90 ? -13.734 2.070 -7.101 1.00 84.69 90 GLY A CA 1
ATOM 696 C C . GLY A 1 90 ? -14.872 1.278 -7.693 1.00 84.69 90 GLY A C 1
ATOM 697 O O . GLY A 1 90 ? -15.126 1.420 -8.880 1.00 84.69 90 GLY A O 1
ATOM 698 N N . LEU A 1 91 ? -15.473 0.431 -6.847 1.00 73.81 91 LEU A N 1
ATOM 699 C CA . LEU A 1 91 ? -16.584 -0.493 -7.109 1.00 73.81 91 LEU A CA 1
ATOM 700 C C . LEU A 1 91 ? -17.835 0.312 -7.517 1.00 73.81 91 LEU A C 1
ATOM 702 O O . LEU A 1 91 ? -18.565 0.763 -6.636 1.00 73.81 91 LEU A O 1
ATOM 706 N N . GLU A 1 92 ? -18.043 0.572 -8.806 1.00 64.75 92 GLU A N 1
ATOM 707 C CA . GLU A 1 92 ? -19.352 1.053 -9.288 1.00 64.75 92 GLU A CA 1
ATOM 708 C C . GLU A 1 92 ? -20.402 -0.060 -9.190 1.00 64.75 92 GLU A C 1
ATOM 710 O O . GLU A 1 92 ? -20.042 -1.232 -9.475 1.00 64.75 92 GLU A O 1
#

Nearest PDB structures (foldseek):
  9baz-assembly1_C  TM=5.618E-01  e=3.689E+00  Neurospora crassa
  5vw1-assembly1_B  TM=4.001E-01  e=5.991E-01  Listeria monocytogenes M7
  5wbf-assembly1_A  TM=3.355E-01  e=2.499E+00  Helicobacter pylori 26695
  8eoi-assembly1_A  TM=5.052E-01  e=7.061E+00  Homo sapiens
  5n8n-assembly1_A  TM=2.172E-01  e=7.534E+00  Pseudomonas aeruginosa

Sequence (92 aa):
MSKLPLLLTIPLLLVSCISRSPQASALPTHQQVAMRYENPTPSQLLDYCTQKGGKYEVWTDNEDGSKHTFCMLPQGYGCDPEQFFKGSCGLE

Foldseek 3Di:
DDDDDDDDDDDDDDDPPPPPPPPPPDDDDPVRVVVCLVPPDPVVLCVLLVVQVWDWDWDADPPPRDIAIWTQHPVGDTDRSNCCSNVVDHDD

Secondary structure (DSSP, 8-state):
-------------------------PPPPHHHHHHHHHS--HHHHHHHHHHTT-EEEEEE-TTT--EEEEEE-TTS-EEPHHHHHHTSS---